Protein AF-A0A382B0L0-F1 (afdb_monomer_lite)

Secondary structure (DSSP, 8-state):
-EEEEEEE--SSS--EEEEEEEEEEE-HHHHHH-GGGHHHHHHHHHTS---S-EEEEEEEEEEEE-GGGPPPP--------TT---HHHHTTTTT----

pLDDT: mean 84.79, std 12.26, range [58.09, 98.44]

Structure (mmCIF, N/CA/C/O backbone):
data_AF-A0A382B0L0-F1
#
_entry.id   AF-A0A382B0L0-F1
#
loop_
_atom_site.group_PDB
_atom_site.id
_atom_site.type_symbol
_atom_site.label_atom_id
_atom_site.label_alt_id
_atom_site.label_comp_id
_atom_site.label_asym_id
_atom_site.label_entity_id
_atom_site.label_seq_id
_atom_site.pdbx_PDB_ins_code
_atom_site.Cartn_x
_atom_site.Cartn_y
_atom_site.Cartn_z
_atom_site.occupancy
_atom_site.B_iso_or_equiv
_atom_site.auth_seq_id
_atom_site.auth_comp_id
_atom_site.auth_asym_id
_atom_site.auth_atom_id
_atom_site.pdbx_PDB_model_num
ATOM 1 N N . PRO A 1 1 ? -9.595 -7.716 12.215 1.00 91.06 1 PRO A N 1
ATOM 2 C CA . PRO A 1 1 ? -8.839 -8.268 11.064 1.00 91.06 1 PRO A CA 1
ATOM 3 C C . PRO A 1 1 ? -7.650 -7.363 10.746 1.00 91.06 1 PRO A C 1
ATOM 5 O O . PRO A 1 1 ? -7.829 -6.149 10.791 1.00 91.06 1 PRO A O 1
ATOM 8 N N . HIS A 1 2 ? -6.472 -7.926 10.473 1.00 96.31 2 HIS A N 1
ATOM 9 C CA . HIS A 1 2 ? -5.313 -7.150 10.020 1.00 96.31 2 HIS A CA 1
ATOM 10 C C . HIS A 1 2 ? -5.256 -7.141 8.494 1.00 96.31 2 HIS A C 1
ATOM 12 O O . HIS A 1 2 ? -5.636 -8.124 7.857 1.00 96.31 2 HIS A O 1
ATOM 18 N N . ILE A 1 3 ? -4.797 -6.032 7.924 1.00 97.44 3 ILE A N 1
ATOM 19 C CA . ILE A 1 3 ? -4.609 -5.866 6.486 1.00 97.44 3 ILE A CA 1
ATOM 20 C C . ILE A 1 3 ? -3.246 -5.235 6.216 1.00 97.44 3 ILE A C 1
ATOM 22 O O . ILE A 1 3 ? -2.816 -4.341 6.944 1.00 97.44 3 ILE A O 1
ATOM 26 N N . GLY A 1 4 ? -2.590 -5.712 5.161 1.00 97.38 4 GLY A N 1
ATOM 27 C CA . GLY A 1 4 ? -1.414 -5.091 4.570 1.00 97.38 4 GLY A CA 1
ATOM 28 C C . GLY A 1 4 ? -1.700 -4.779 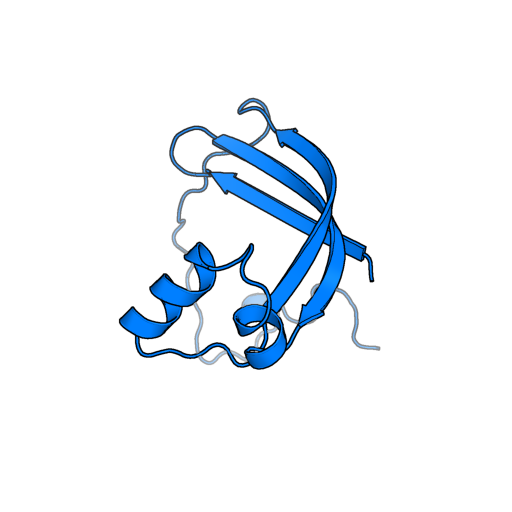3.107 1.00 97.38 4 GLY A C 1
ATOM 29 O O . GLY A 1 4 ? -2.219 -5.628 2.383 1.00 97.38 4 GLY A O 1
ATOM 30 N N . MET A 1 5 ? -1.388 -3.561 2.681 1.00 97.62 5 MET A N 1
ATOM 31 C CA . MET A 1 5 ? -1.518 -3.104 1.301 1.00 97.62 5 MET A CA 1
ATOM 32 C C . MET A 1 5 ? -0.182 -2.563 0.821 1.00 97.62 5 MET A C 1
ATOM 34 O O . MET A 1 5 ? 0.502 -1.852 1.559 1.00 97.62 5 MET A O 1
ATOM 38 N N . THR A 1 6 ? 0.169 -2.845 -0.430 1.00 96.31 6 THR A N 1
ATOM 39 C CA . THR A 1 6 ? 1.361 -2.272 -1.052 1.00 96.31 6 THR A CA 1
ATOM 40 C C . THR A 1 6 ? 0.996 -1.640 -2.385 1.00 96.31 6 THR A C 1
ATOM 42 O O . THR A 1 6 ? 0.439 -2.292 -3.265 1.00 96.31 6 THR A O 1
ATOM 45 N N . PHE A 1 7 ? 1.327 -0.364 -2.526 1.00 96.69 7 PHE A N 1
ATOM 46 C CA . PHE A 1 7 ? 1.176 0.415 -3.746 1.00 96.69 7 PHE A CA 1
ATOM 47 C C . PHE A 1 7 ? 2.568 0.610 -4.314 1.00 96.69 7 PHE A C 1
ATOM 49 O O . PHE A 1 7 ? 3.412 1.195 -3.644 1.00 96.69 7 PHE A O 1
ATOM 56 N N . ILE A 1 8 ? 2.842 0.080 -5.499 1.00 96.31 8 ILE A N 1
ATOM 57 C CA . ILE A 1 8 ? 4.182 0.121 -6.083 1.00 96.31 8 ILE A CA 1
ATOM 58 C C . ILE A 1 8 ? 4.069 0.645 -7.503 1.00 96.31 8 ILE A C 1
ATOM 60 O O . ILE A 1 8 ? 3.364 0.060 -8.326 1.00 96.31 8 ILE A O 1
ATOM 64 N N . ASP A 1 9 ? 4.798 1.714 -7.798 1.00 96.06 9 ASP A N 1
ATOM 65 C CA . ASP A 1 9 ? 5.057 2.107 -9.173 1.00 96.06 9 ASP A CA 1
ATOM 66 C C . ASP A 1 9 ? 6.208 1.261 -9.710 1.00 96.06 9 ASP A C 1
ATOM 68 O O . ASP A 1 9 ? 7.359 1.469 -9.352 1.00 96.06 9 ASP A O 1
ATOM 72 N N . PHE A 1 10 ? 5.913 0.292 -10.568 1.00 95.88 10 PHE A N 1
ATOM 73 C CA . PHE A 1 10 ? 6.941 -0.536 -11.192 1.00 95.88 10 PHE A CA 1
ATOM 74 C C . PHE A 1 10 ? 7.464 0.018 -12.526 1.00 95.88 10 PHE A C 1
ATOM 76 O O . PHE A 1 10 ? 8.305 -0.625 -13.159 1.00 95.88 10 PHE A O 1
ATOM 83 N N . PHE A 1 11 ? 6.962 1.151 -13.011 1.00 95.44 11 PHE A N 1
ATOM 84 C CA . PHE A 1 11 ? 7.176 1.575 -14.394 1.00 95.44 11 PHE A CA 1
ATOM 85 C C . PHE A 1 11 ? 8.032 2.830 -14.502 1.00 95.44 11 PHE A C 1
ATOM 87 O O . PHE A 1 11 ? 8.946 2.835 -15.327 1.00 95.44 11 PHE A O 1
ATOM 94 N N . GLU A 1 12 ? 7.812 3.836 -13.657 1.00 94.19 12 GLU A N 1
ATOM 95 C CA . GLU A 1 12 ? 8.478 5.135 -13.798 1.00 94.19 12 GLU A CA 1
ATOM 96 C C . GLU A 1 12 ? 9.508 5.384 -12.697 1.00 94.19 12 GLU A C 1
ATOM 98 O O . GLU A 1 12 ? 10.709 5.447 -12.963 1.00 94.19 12 GLU A O 1
ATOM 103 N N . HIS A 1 13 ? 9.052 5.505 -11.454 1.00 94.50 13 HIS A N 1
ATOM 104 C CA . HIS A 1 13 ? 9.847 5.985 -10.328 1.00 94.50 13 HIS A CA 1
ATOM 105 C C . HIS A 1 13 ? 10.359 4.882 -9.410 1.00 94.50 13 HIS A C 1
ATOM 107 O O . HIS A 1 13 ? 11.228 5.160 -8.582 1.00 94.50 13 HIS A O 1
ATOM 113 N N . THR A 1 14 ? 9.819 3.664 -9.524 1.00 95.88 14 THR A N 1
ATOM 114 C CA . THR A 1 14 ? 10.164 2.533 -8.647 1.00 95.88 14 THR A CA 1
ATOM 115 C C . THR A 1 14 ? 9.984 2.840 -7.160 1.00 95.88 14 THR A C 1
ATOM 117 O O . THR A 1 14 ? 10.674 2.300 -6.309 1.00 95.88 14 THR A O 1
ATOM 120 N N . ILE A 1 15 ? 9.035 3.702 -6.801 1.00 96.19 15 ILE A N 1
ATOM 121 C CA . ILE A 1 15 ? 8.720 4.011 -5.401 1.00 96.19 15 ILE A CA 1
ATOM 122 C C . ILE A 1 15 ? 7.493 3.209 -4.975 1.00 96.19 15 ILE A C 1
ATOM 124 O O . ILE A 1 15 ? 6.562 3.002 -5.755 1.00 96.19 15 ILE A O 1
ATOM 128 N N . GLY A 1 16 ? 7.498 2.746 -3.726 1.00 96.81 16 GLY A N 1
ATOM 129 C CA . GLY A 1 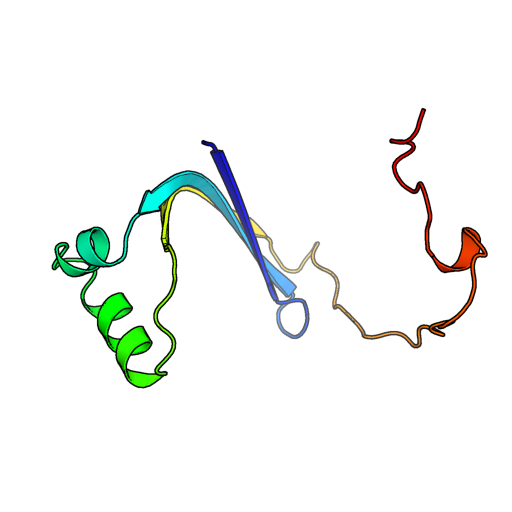16 ? 6.378 2.028 -3.139 1.00 96.81 16 GLY A CA 1
ATOM 130 C C . GLY A 1 16 ? 5.932 2.604 -1.802 1.00 96.81 16 GLY A C 1
ATOM 131 O O . GLY A 1 16 ? 6.711 3.222 -1.079 1.00 96.81 16 GLY A O 1
ATOM 132 N N . LEU A 1 17 ? 4.676 2.356 -1.461 1.00 97.31 17 LEU A N 1
ATOM 133 C CA . LEU A 1 17 ? 4.066 2.629 -0.169 1.00 97.31 17 LEU A CA 1
ATOM 134 C C . LEU A 1 17 ? 3.489 1.324 0.372 1.00 97.31 17 LEU A C 1
ATOM 136 O O . LEU A 1 17 ? 2.647 0.703 -0.273 1.00 97.31 17 LEU A O 1
ATOM 140 N N . HIS A 1 18 ? 3.915 0.926 1.563 1.00 97.75 18 HIS A N 1
ATOM 141 C CA . HIS A 1 18 ? 3.344 -0.197 2.299 1.00 97.75 18 HIS A CA 1
ATOM 142 C C . HIS A 1 18 ? 2.569 0.345 3.489 1.00 97.75 18 HIS A C 1
ATOM 144 O O . HIS A 1 18 ? 3.133 1.031 4.333 1.00 97.75 18 HIS A O 1
ATOM 150 N N . VAL A 1 19 ? 1.278 0.043 3.543 1.00 98.06 19 VAL A N 1
ATOM 151 C CA . VAL A 1 19 ? 0.374 0.401 4.636 1.00 98.06 19 VAL A CA 1
ATOM 152 C C . VAL A 1 19 ? -0.052 -0.867 5.367 1.00 98.06 19 VAL A C 1
ATOM 154 O O . VAL A 1 19 ? -0.551 -1.793 4.727 1.00 98.06 19 VAL A O 1
ATOM 157 N N . ASN A 1 20 ? 0.094 -0.898 6.690 1.00 98.19 20 ASN A N 1
ATOM 158 C CA . ASN A 1 20 ? -0.507 -1.927 7.536 1.00 98.19 20 ASN A CA 1
ATOM 159 C C . ASN A 1 20 ? -1.542 -1.307 8.470 1.00 98.19 20 ASN A C 1
ATOM 161 O O . ASN A 1 20 ? -1.439 -0.1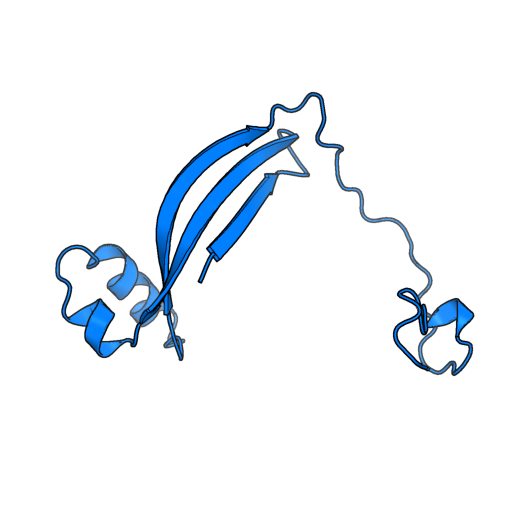48 8.887 1.00 98.19 20 ASN A O 1
ATOM 165 N N . GLY A 1 21 ? -2.538 -2.104 8.833 1.00 98.00 21 GLY A N 1
ATOM 166 C CA . GLY A 1 21 ? -3.494 -1.698 9.843 1.00 98.00 21 GLY A CA 1
ATOM 167 C C . GLY A 1 21 ? -4.616 -2.691 10.059 1.00 98.00 21 GLY A C 1
ATOM 168 O O . GLY A 1 21 ? -4.475 -3.901 9.853 1.00 98.00 21 GLY A O 1
ATOM 169 N N . LYS A 1 22 ? -5.761 -2.155 10.475 1.00 98.19 22 LYS A N 1
ATOM 170 C CA . LYS A 1 22 ? -6.978 -2.922 10.735 1.00 98.19 22 LYS A CA 1
ATOM 171 C C . LYS A 1 22 ? -8.031 -2.627 9.687 1.00 98.19 22 LYS A C 1
ATOM 173 O O . LYS A 1 22 ? -8.251 -1.474 9.337 1.00 98.19 22 LYS A O 1
ATOM 178 N N . ALA A 1 23 ? -8.711 -3.676 9.243 1.00 96.81 23 ALA A N 1
ATOM 179 C CA . ALA A 1 23 ? -9.799 -3.580 8.280 1.00 96.81 23 ALA A CA 1
ATOM 180 C C . ALA A 1 23 ? -11.151 -3.910 8.920 1.00 96.81 23 ALA A C 1
ATOM 182 O O . ALA A 1 23 ? -11.259 -4.844 9.727 1.00 96.81 23 ALA A O 1
ATOM 183 N N . LYS A 1 24 ? -12.183 -3.182 8.489 1.00 95.44 24 LYS A N 1
ATOM 184 C CA . LYS A 1 24 ? -13.594 -3.546 8.647 1.00 95.44 24 LYS A CA 1
ATOM 185 C C . LYS A 1 24 ? -14.313 -3.411 7.305 1.00 95.44 24 LYS A C 1
ATOM 187 O O . LYS A 1 24 ? -13.955 -2.561 6.494 1.00 95.44 24 LYS A O 1
ATOM 192 N N . ILE A 1 25 ? -15.318 -4.248 7.086 1.00 94.25 25 ILE A N 1
ATOM 193 C CA . ILE A 1 25 ? -16.239 -4.095 5.958 1.00 94.25 25 ILE A CA 1
ATOM 194 C C . ILE A 1 25 ? -17.317 -3.099 6.386 1.00 94.25 25 ILE A C 1
ATOM 196 O O . ILE A 1 25 ? -17.793 -3.188 7.518 1.00 94.25 25 ILE A O 1
ATOM 200 N N . ILE A 1 26 ? -17.672 -2.165 5.508 1.00 92.12 26 ILE A N 1
ATOM 201 C CA . ILE A 1 26 ? -18.792 -1.239 5.703 1.00 92.12 26 ILE A CA 1
ATOM 202 C C . ILE A 1 26 ? -19.739 -1.304 4.501 1.00 92.12 26 ILE A C 1
ATOM 204 O O . ILE A 1 26 ? -19.323 -1.545 3.362 1.00 92.12 26 ILE A O 1
ATOM 208 N N . GLU A 1 27 ? -21.021 -1.117 4.786 1.00 89.88 27 GLU A N 1
ATOM 209 C CA . GLU A 1 27 ? -22.095 -1.061 3.793 1.00 89.88 27 GLU A CA 1
ATOM 210 C C . GLU A 1 27 ? -22.159 0.331 3.141 1.00 89.88 27 GLU A C 1
ATOM 212 O O . GLU A 1 27 ? -21.706 1.318 3.727 1.00 89.88 27 GLU A O 1
ATOM 217 N N . ASN A 1 28 ? -22.769 0.439 1.955 1.00 86.38 28 ASN A N 1
ATOM 218 C CA . ASN A 1 28 ? -22.937 1.737 1.284 1.00 86.38 28 ASN A CA 1
ATOM 219 C C . ASN A 1 28 ? -23.719 2.737 2.132 1.00 86.38 28 ASN A C 1
ATOM 221 O O . ASN A 1 28 ? -23.319 3.892 2.225 1.00 86.38 28 ASN A O 1
ATOM 225 N N . ASP A 1 29 ? -24.799 2.293 2.774 1.00 85.19 29 ASP A N 1
ATOM 226 C CA . ASP A 1 29 ? -25.634 3.166 3.600 1.00 85.19 29 ASP A CA 1
ATOM 227 C C . ASP A 1 29 ? -24.856 3.710 4.812 1.00 85.19 29 ASP A C 1
ATOM 229 O O . ASP A 1 29 ? -25.028 4.870 5.183 1.00 85.19 29 ASP A O 1
ATOM 233 N N . GLU A 1 30 ? -23.958 2.902 5.398 1.00 87.44 30 GLU A N 1
ATOM 234 C CA . GLU A 1 30 ? -23.076 3.333 6.495 1.00 87.44 30 GLU A CA 1
ATOM 235 C C . GLU A 1 30 ? -22.073 4.387 6.007 1.00 87.44 30 GLU A C 1
ATOM 237 O O . GLU A 1 30 ? -21.872 5.395 6.684 1.00 87.44 30 GLU A O 1
ATOM 242 N N . LEU A 1 31 ? -21.485 4.195 4.820 1.00 85.06 31 LEU A N 1
ATOM 243 C CA . LEU A 1 31 ? -20.558 5.162 4.225 1.00 85.06 31 LEU A CA 1
ATOM 244 C C . LEU A 1 31 ? -21.257 6.482 3.864 1.00 85.06 31 LEU A C 1
ATOM 246 O O . LEU A 1 31 ? -20.737 7.552 4.163 1.00 85.06 31 LEU A O 1
ATOM 250 N N . LEU A 1 32 ? -22.445 6.415 3.255 1.00 80.81 32 LEU A N 1
ATOM 251 C CA . LEU A 1 32 ? -23.232 7.584 2.841 1.00 80.81 32 LEU A CA 1
ATOM 252 C C . LEU A 1 32 ? -23.746 8.402 4.035 1.00 80.81 32 LEU A C 1
ATOM 254 O O . LEU A 1 32 ? -23.931 9.615 3.925 1.00 80.81 32 LEU A O 1
ATOM 258 N N . ALA A 1 33 ? -23.981 7.757 5.179 1.00 83.75 33 ALA A N 1
ATOM 259 C CA . ALA A 1 33 ? -24.365 8.439 6.411 1.00 83.75 33 ALA A CA 1
ATOM 260 C C . ALA A 1 33 ? -23.200 9.231 7.040 1.00 83.75 33 ALA A C 1
ATOM 262 O O . ALA A 1 33 ? -23.438 10.206 7.766 1.00 83.75 33 ALA A O 1
ATOM 263 N N . ASP A 1 34 ? -21.950 8.850 6.758 1.00 81.75 34 ASP A N 1
ATOM 264 C CA . ASP A 1 34 ? 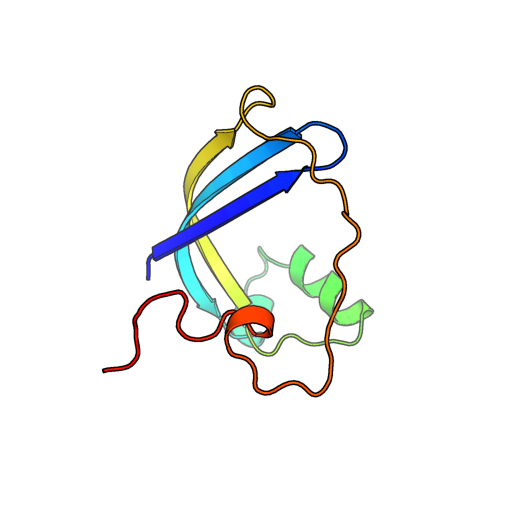-20.758 9.540 7.244 1.00 81.75 34 ASP A CA 1
ATOM 265 C C . ASP A 1 34 ? -20.410 10.747 6.359 1.00 81.75 34 ASP A C 1
ATOM 267 O O . ASP A 1 34 ? -19.720 10.661 5.343 1.00 81.75 34 ASP A O 1
ATOM 271 N N . LYS A 1 35 ? -20.839 11.934 6.800 1.00 73.12 35 LYS A N 1
ATOM 272 C CA . LYS A 1 35 ? -20.583 13.205 6.100 1.00 73.12 35 LYS A CA 1
ATOM 273 C C . LYS A 1 35 ? -19.098 13.547 5.957 1.00 73.12 35 LYS A C 1
ATOM 275 O O . LYS A 1 35 ? -18.753 14.403 5.142 1.00 73.12 35 LYS A O 1
ATOM 280 N N . THR A 1 36 ? -18.208 12.915 6.722 1.00 78.12 36 THR A N 1
ATOM 281 C CA . THR A 1 36 ? -16.761 13.120 6.563 1.00 78.12 36 THR A CA 1
ATOM 282 C C . THR A 1 36 ? -16.202 12.422 5.319 1.00 78.12 36 THR A C 1
ATOM 284 O O . THR A 1 36 ? -15.134 12.802 4.848 1.00 78.12 36 THR A O 1
ATOM 287 N N . GLN A 1 37 ? -16.950 11.481 4.730 1.00 70.81 37 GLN A N 1
ATOM 288 C CA . GLN A 1 37 ? -16.557 10.678 3.564 1.00 70.81 37 GLN A CA 1
ATOM 289 C C . GLN A 1 37 ? -17.174 11.166 2.238 1.00 70.81 37 GLN A C 1
ATOM 291 O O . GLN A 1 37 ? -17.083 10.482 1.221 1.00 70.81 37 GLN A O 1
ATOM 296 N N . THR A 1 38 ? -17.761 12.371 2.225 1.00 63.41 38 THR A N 1
ATOM 297 C CA . THR A 1 38 ? -18.551 12.927 1.102 1.00 63.41 38 THR A CA 1
ATOM 298 C C . THR A 1 38 ? -17.825 12.925 -0.257 1.00 63.41 38 THR A C 1
ATOM 300 O O . THR A 1 38 ? -18.462 12.850 -1.303 1.00 63.41 38 THR A O 1
ATOM 303 N N . THR A 1 39 ? -16.491 12.993 -0.282 1.00 66.69 39 THR A N 1
ATOM 304 C CA . THR A 1 39 ? -15.727 12.955 -1.542 1.00 66.69 39 THR A CA 1
ATOM 305 C C . THR A 1 39 ? -15.789 11.579 -2.212 1.00 66.69 39 THR A C 1
ATOM 307 O O . THR A 1 39 ? -15.973 11.500 -3.419 1.00 66.69 39 THR A O 1
ATOM 310 N N . VAL A 1 40 ? -15.708 10.495 -1.433 1.00 68.44 40 VAL A N 1
ATOM 311 C CA . VAL A 1 40 ? -15.712 9.109 -1.942 1.00 68.44 40 VAL A CA 1
ATOM 312 C C . VAL A 1 40 ? -17.077 8.738 -2.531 1.00 68.44 40 VAL A C 1
ATOM 314 O O . VAL A 1 40 ? -17.169 7.962 -3.479 1.00 68.44 40 VAL A O 1
ATOM 317 N N . THR A 1 41 ? -18.146 9.320 -1.983 1.00 6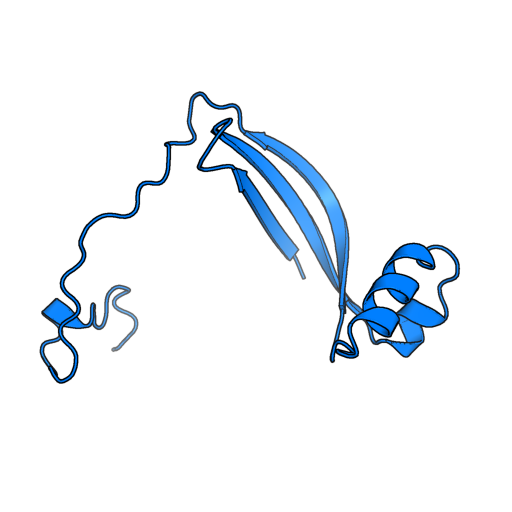2.84 41 THR A N 1
ATOM 318 C CA . THR A 1 41 ? -19.532 9.018 -2.358 1.00 62.84 41 THR A CA 1
ATOM 319 C C . THR A 1 41 ? -19.975 9.673 -3.666 1.00 62.84 41 THR A C 1
ATOM 321 O O . THR A 1 41 ? -20.931 9.200 -4.277 1.00 62.84 41 THR A O 1
ATOM 324 N N . ASN A 1 42 ? -19.307 10.749 -4.100 1.00 61.25 42 ASN A N 1
ATOM 325 C CA . ASN A 1 42 ? -19.656 11.455 -5.337 1.00 61.25 42 ASN A CA 1
ATOM 326 C C . ASN A 1 42 ? -19.111 10.725 -6.574 1.00 61.25 42 ASN A C 1
ATOM 328 O O . ASN A 1 42 ? -19.854 10.527 -7.532 1.00 61.25 42 ASN A O 1
ATOM 332 N N . ASP A 1 43 ? -17.869 10.235 -6.513 1.00 61.50 43 ASP A N 1
ATOM 333 C CA . ASP A 1 43 ? -17.217 9.551 -7.641 1.00 61.50 43 ASP A CA 1
ATOM 334 C C . ASP A 1 43 ? -17.942 8.250 -8.035 1.00 61.50 43 ASP A C 1
ATOM 336 O O . ASP A 1 43 ? -18.053 7.910 -9.210 1.00 61.50 43 ASP A O 1
ATOM 340 N N . THR A 1 44 ? -18.516 7.529 -7.065 1.00 59.91 44 THR A N 1
ATOM 341 C CA . THR A 1 44 ? -19.202 6.252 -7.336 1.00 59.91 44 THR A CA 1
ATOM 342 C C . THR A 1 44 ? -20.588 6.411 -7.965 1.00 59.91 44 THR A C 1
ATOM 344 O O . THR A 1 44 ? -21.075 5.481 -8.607 1.00 59.91 44 THR A O 1
ATOM 347 N N . GLN A 1 45 ? -21.239 7.570 -7.810 1.00 58.19 45 GLN A N 1
ATOM 348 C CA . GLN A 1 45 ? -22.525 7.835 -8.466 1.00 58.19 45 GLN A CA 1
ATOM 349 C C . GLN A 1 45 ? -22.360 8.191 -9.948 1.00 58.19 45 GLN A C 1
ATOM 351 O O . GLN A 1 45 ? -23.245 7.874 -10.744 1.00 58.19 45 GLN A O 1
ATOM 356 N N . GLU A 1 46 ? -21.237 8.803 -10.333 1.00 58.09 46 GLU A N 1
ATOM 357 C CA . GLU A 1 46 ? -20.982 9.213 -11.720 1.00 58.09 46 GLU A CA 1
ATOM 358 C C . GLU A 1 46 ? -20.628 8.032 -12.639 1.00 58.09 46 GLU A C 1
ATOM 360 O O . GLU A 1 46 ? -20.981 8.044 -13.819 1.00 58.09 46 GLU A O 1
ATOM 365 N N . GLU A 1 47 ? -20.011 6.972 -12.107 1.00 62.09 47 GLU A N 1
ATOM 366 C CA . GLU A 1 47 ? -19.591 5.803 -12.899 1.00 62.09 47 GLU A CA 1
ATOM 367 C C . GLU A 1 47 ? -20.687 4.734 -13.080 1.00 62.09 47 GLU A C 1
ATOM 369 O O . GLU A 1 47 ? -20.495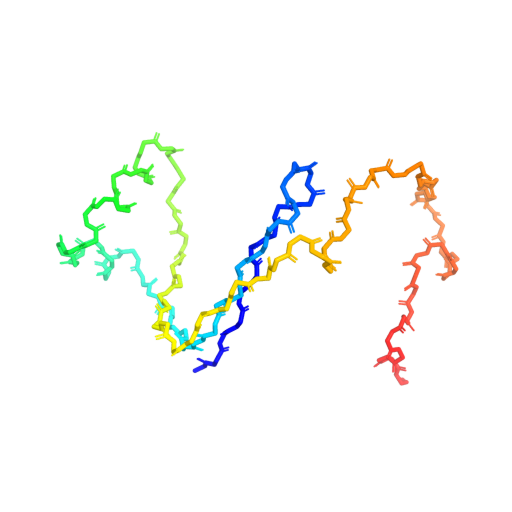 3.754 -13.802 1.00 62.09 47 GLU A O 1
ATOM 374 N N . GLY A 1 48 ? -21.853 4.892 -12.438 1.00 65.06 48 GLY A N 1
ATOM 375 C CA . GLY A 1 48 ? -22.982 3.954 -12.535 1.00 65.06 48 GLY A CA 1
ATOM 376 C C . GLY A 1 48 ? -22.732 2.570 -11.917 1.00 65.06 48 GLY A C 1
ATOM 377 O O . GLY A 1 48 ? -23.618 1.713 -11.951 1.00 65.06 48 GLY A O 1
ATOM 378 N N . VAL A 1 49 ? -21.553 2.343 -11.333 1.00 71.00 49 VAL A N 1
ATOM 379 C CA . VAL A 1 49 ? -21.187 1.116 -10.625 1.00 71.00 49 VAL A CA 1
ATOM 380 C C . VAL A 1 49 ? -21.228 1.393 -9.133 1.00 71.00 49 VAL A C 1
ATOM 382 O O . VAL A 1 49 ? -20.350 2.036 -8.569 1.00 71.00 49 VAL A O 1
ATOM 385 N N . VAL A 1 50 ? -22.263 0.870 -8.486 1.00 75.00 50 VAL A N 1
ATOM 386 C CA . VAL A 1 50 ? -22.409 0.938 -7.036 1.00 75.00 50 VAL A CA 1
ATOM 387 C C . VAL A 1 50 ? -21.657 -0.251 -6.425 1.00 75.00 50 VAL A C 1
ATOM 389 O O . VAL A 1 50 ? -22.020 -1.393 -6.721 1.00 75.00 50 VAL A O 1
ATOM 392 N N . PRO A 1 51 ? -20.622 -0.036 -5.590 1.00 82.50 51 PRO A N 1
ATOM 393 C CA . PRO A 1 51 ? -19.901 -1.131 -4.956 1.00 82.50 51 PRO A CA 1
ATOM 394 C C . PRO A 1 51 ? -20.829 -1.945 -4.063 1.00 82.50 51 PRO A C 1
ATOM 396 O O . PRO A 1 51 ? -21.703 -1.391 -3.396 1.00 82.50 51 PRO A O 1
ATOM 399 N N . GLU A 1 52 ? -20.622 -3.261 -4.024 1.00 85.94 52 GLU A N 1
ATOM 400 C CA . GLU A 1 52 ? -21.372 -4.137 -3.122 1.00 85.94 52 GLU A CA 1
ATOM 401 C C . GLU A 1 52 ? -20.968 -3.897 -1.663 1.00 85.94 52 GLU A C 1
ATOM 403 O O . GLU A 1 52 ? -21.816 -3.950 -0.776 1.00 85.94 52 GLU A O 1
ATOM 408 N N . ARG A 1 53 ? -19.679 -3.641 -1.408 1.00 89.06 53 ARG A N 1
ATOM 409 C CA . ARG A 1 53 ? -19.098 -3.410 -0.080 1.00 89.06 53 ARG A CA 1
ATOM 410 C C . ARG A 1 53 ? -17.891 -2.489 -0.163 1.00 89.06 53 ARG A C 1
ATOM 412 O O . ARG A 1 53 ? -17.176 -2.487 -1.163 1.00 89.06 53 ARG A O 1
ATOM 419 N N . TRP A 1 54 ? -17.604 -1.813 0.944 1.00 90.62 54 TRP A N 1
ATOM 420 C CA . TRP A 1 54 ? -16.376 -1.047 1.134 1.00 90.62 54 TRP A CA 1
ATOM 421 C C . TRP A 1 54 ? -15.511 -1.661 2.228 1.00 90.62 54 TRP A C 1
ATOM 423 O O . TRP A 1 54 ? -16.008 -2.275 3.173 1.00 90.62 54 TRP A O 1
ATOM 433 N N . ILE A 1 55 ? -14.200 -1.449 2.126 1.00 92.56 55 ILE A N 1
ATOM 434 C CA . ILE A 1 55 ? -13.243 -1.822 3.165 1.00 92.56 55 ILE A CA 1
ATOM 435 C C . ILE A 1 55 ? -12.710 -0.536 3.783 1.00 92.56 55 ILE A C 1
ATOM 437 O O . ILE A 1 55 ? -11.976 0.215 3.146 1.00 92.56 55 ILE A O 1
ATOM 441 N N . PHE A 1 56 ? -13.067 -0.296 5.040 1.00 92.06 56 PHE A N 1
ATOM 442 C CA . PHE A 1 56 ? -12.511 0.800 5.815 1.00 92.06 56 PHE A CA 1
ATOM 443 C C . PHE A 1 56 ? -11.254 0.332 6.536 1.00 92.06 56 PHE A C 1
ATOM 445 O O . PHE A 1 56 ? -11.272 -0.681 7.246 1.00 92.06 56 PHE A O 1
ATOM 452 N N . ILE A 1 57 ? -10.173 1.091 6.377 1.00 94.81 57 ILE A N 1
ATOM 453 C CA . ILE A 1 57 ? -8.861 0.738 6.907 1.00 94.81 57 ILE A CA 1
ATOM 454 C C . ILE A 1 57 ? -8.415 1.808 7.892 1.00 94.81 57 ILE A C 1
ATOM 456 O O . ILE A 1 57 ? -8.213 2.966 7.533 1.00 94.81 57 ILE A O 1
ATOM 460 N N . THR A 1 58 ? -8.223 1.405 9.143 1.00 96.38 58 THR A N 1
ATOM 461 C CA . THR A 1 58 ? -7.510 2.216 10.128 1.00 96.38 58 THR A CA 1
ATOM 462 C C . THR A 1 58 ? -6.026 1.920 9.991 1.00 96.38 58 THR A C 1
ATOM 464 O O . THR A 1 58 ? -5.586 0.817 10.319 1.00 96.38 58 THR A O 1
ATOM 467 N N . VAL A 1 59 ? -5.274 2.897 9.485 1.00 97.56 59 VAL A N 1
ATOM 468 C CA . VAL A 1 59 ? -3.821 2.799 9.314 1.00 97.56 59 VAL A CA 1
ATOM 469 C C . VAL A 1 59 ? -3.145 2.742 10.683 1.00 97.56 59 VAL A C 1
ATOM 471 O O . VAL A 1 59 ? -3.369 3.615 11.520 1.00 97.56 59 VAL A O 1
ATOM 474 N N . GLU A 1 60 ? -2.320 1.720 10.901 1.00 98.44 60 GLU A N 1
ATOM 475 C CA . GLU A 1 60 ? -1.475 1.591 12.095 1.00 98.44 60 GLU A CA 1
ATOM 476 C C . GLU A 1 60 ? -0.038 2.029 11.786 1.00 98.44 60 GLU A C 1
ATOM 478 O O . GLU A 1 60 ? 0.581 2.727 12.585 1.00 98.44 60 GLU A O 1
ATOM 483 N N . GLU A 1 61 ? 0.471 1.694 10.600 1.00 98.19 61 GLU A N 1
ATOM 484 C CA . GLU A 1 61 ? 1.814 2.065 10.150 1.00 98.19 61 GLU A CA 1
ATOM 485 C C . GLU A 1 61 ? 1.876 2.188 8.623 1.00 98.19 61 GLU A C 1
ATOM 487 O O . GLU A 1 61 ? 1.123 1.537 7.892 1.00 98.19 61 GLU A O 1
ATOM 492 N N . ALA A 1 62 ? 2.780 3.043 8.140 1.00 97.88 62 ALA A N 1
ATOM 493 C CA . ALA A 1 62 ? 3.022 3.251 6.720 1.00 97.88 62 ALA A CA 1
ATOM 494 C C . ALA A 1 62 ? 4.518 3.458 6.444 1.00 97.88 62 ALA A C 1
ATOM 496 O O . ALA A 1 62 ? 5.174 4.275 7.094 1.00 97.88 62 ALA A O 1
ATOM 497 N N . TYR A 1 63 ? 5.044 2.738 5.455 1.00 97.12 63 TYR A N 1
ATOM 498 C CA . TYR A 1 63 ? 6.451 2.747 5.068 1.00 97.12 63 TYR A CA 1
ATOM 499 C C . TYR A 1 63 ? 6.617 3.119 3.603 1.00 97.12 63 TYR A C 1
ATOM 501 O O . TYR A 1 63 ? 5.904 2.617 2.735 1.00 97.12 63 TYR A O 1
ATOM 509 N N . ILE A 1 64 ? 7.618 3.951 3.321 1.00 96.62 64 ILE A N 1
ATOM 510 C CA . ILE A 1 64 ? 8.028 4.258 1.953 1.00 96.62 64 ILE A CA 1
ATOM 511 C C . ILE A 1 64 ? 9.152 3.302 1.553 1.00 96.62 64 ILE A C 1
ATOM 513 O O . ILE A 1 64 ? 10.209 3.253 2.185 1.00 96.62 64 ILE A O 1
ATOM 517 N N . HIS A 1 65 ? 8.935 2.571 0.467 1.00 95.06 65 HIS A N 1
ATOM 518 C CA . HIS A 1 65 ? 9.967 1.820 -0.225 1.00 95.06 65 HIS A CA 1
ATOM 519 C C . HIS A 1 65 ? 10.616 2.713 -1.279 1.00 95.06 65 HIS A C 1
ATOM 521 O O . HIS A 1 65 ? 9.985 3.123 -2.251 1.00 95.06 65 HIS A O 1
ATOM 527 N N . CYS A 1 66 ? 11.897 3.013 -1.088 1.00 92.31 66 CYS A N 1
ATOM 528 C CA . CYS A 1 66 ? 12.673 3.764 -2.066 1.00 92.31 66 CYS A CA 1
ATOM 529 C C . CYS A 1 66 ? 13.014 2.905 -3.297 1.00 92.31 66 CYS A C 1
ATOM 531 O O . CYS A 1 66 ? 13.158 1.682 -3.203 1.00 92.31 66 CYS A O 1
ATOM 533 N N . SER A 1 67 ? 13.294 3.582 -4.411 1.00 93.69 67 SER A N 1
ATOM 534 C CA . SER A 1 67 ? 13.672 3.013 -5.718 1.00 93.69 67 SER A CA 1
ATOM 535 C C . SER A 1 67 ? 14.807 2.001 -5.719 1.00 93.69 67 SER A C 1
ATOM 537 O O . SER A 1 67 ? 14.884 1.150 -6.600 1.00 93.69 67 SER A O 1
ATOM 539 N N . LYS A 1 68 ? 15.672 2.030 -4.703 1.00 92.19 68 LYS A N 1
ATOM 540 C CA . LYS A 1 68 ? 16.831 1.139 -4.580 1.00 92.19 68 LYS A CA 1
ATOM 541 C C . LYS A 1 68 ? 16.484 -0.354 -4.687 1.00 92.19 68 LYS A C 1
ATOM 543 O O . LYS A 1 68 ? 17.327 -1.127 -5.138 1.00 92.19 68 LYS A O 1
ATOM 548 N N . HIS A 1 69 ? 15.297 -0.764 -4.238 1.00 87.38 69 HIS A N 1
ATOM 549 C CA . HIS A 1 69 ? 14.929 -2.181 -4.107 1.00 87.38 69 HIS A CA 1
ATOM 550 C C . HIS A 1 69 ? 13.714 -2.604 -4.938 1.00 87.38 69 HIS A C 1
ATOM 552 O O . HIS A 1 69 ? 13.371 -3.785 -4.939 1.00 87.38 69 HIS A O 1
ATOM 558 N N . ILE A 1 70 ? 13.084 -1.677 -5.657 1.00 92.81 70 ILE A N 1
ATOM 559 C CA . ILE A 1 70 ? 11.932 -1.972 -6.508 1.00 92.81 70 ILE A CA 1
ATOM 560 C C . ILE A 1 70 ? 12.428 -2.055 -7.959 1.00 92.81 70 ILE A C 1
ATOM 562 O O . ILE A 1 70 ? 12.936 -1.068 -8.493 1.00 92.81 70 ILE A O 1
ATOM 566 N N . PRO A 1 71 ? 12.334 -3.223 -8.615 1.00 92.62 71 PRO A N 1
ATOM 567 C CA . PRO A 1 71 ? 12.746 -3.365 -10.005 1.00 92.62 71 PRO A CA 1
ATOM 568 C C . PRO A 1 71 ? 11.712 -2.751 -10.952 1.00 92.62 71 PRO A C 1
ATOM 570 O O . PRO A 1 71 ? 10.527 -2.696 -10.636 1.00 92.62 71 PRO A O 1
ATOM 573 N N . HIS A 1 72 ? 12.134 -2.388 -12.164 1.00 94.25 72 HIS A N 1
ATOM 574 C CA . HIS A 1 72 ? 11.171 -2.098 -13.222 1.00 94.25 72 HIS A CA 1
ATOM 575 C C . HIS A 1 72 ? 10.471 -3.380 -13.680 1.00 94.25 72 HIS A C 1
ATOM 577 O O . HIS A 1 72 ? 11.130 -4.359 -14.048 1.00 94.25 72 HIS A O 1
ATOM 583 N N . LEU A 1 73 ? 9.140 -3.361 -13.724 1.00 94.50 73 LEU A N 1
ATOM 584 C CA . LEU A 1 73 ? 8.359 -4.452 -14.291 1.00 94.50 73 LEU A CA 1
ATOM 585 C C . LEU A 1 73 ? 8.334 -4.312 -15.814 1.00 94.50 73 LEU A C 1
ATOM 587 O O . LEU A 1 73 ? 7.853 -3.323 -16.363 1.00 94.50 73 LEU A O 1
ATOM 591 N N . LYS A 1 74 ? 8.832 -5.332 -16.515 1.00 91.81 74 LYS A N 1
ATOM 592 C CA . LYS A 1 74 ? 8.725 -5.435 -17.974 1.00 91.81 74 LYS A CA 1
ATOM 593 C C . LYS A 1 74 ? 7.848 -6.615 -18.344 1.00 91.81 74 LYS A C 1
ATOM 595 O O . LYS A 1 74 ? 8.028 -7.720 -17.833 1.00 91.81 74 LYS A O 1
ATOM 600 N N . LYS A 1 75 ? 6.919 -6.387 -19.271 1.00 89.31 75 LYS A N 1
ATOM 601 C CA . LYS A 1 75 ? 6.142 -7.465 -19.876 1.00 89.31 75 LYS A CA 1
ATOM 602 C C . LYS A 1 75 ? 7.076 -8.294 -20.756 1.00 89.31 75 LYS A C 1
ATOM 604 O O . LYS A 1 75 ? 7.628 -7.776 -21.722 1.00 89.31 75 LYS A O 1
ATOM 609 N N . LEU A 1 76 ? 7.269 -9.558 -20.394 1.00 91.12 76 LEU A N 1
ATOM 610 C CA . LEU A 1 76 ? 8.024 -10.521 -21.190 1.00 91.12 76 LEU A CA 1
ATOM 611 C C . LEU A 1 76 ? 7.076 -11.369 -22.034 1.00 91.12 76 LEU A C 1
ATOM 613 O O . LEU A 1 76 ? 5.930 -11.615 -21.641 1.00 91.12 76 LEU A O 1
ATOM 617 N N . ASP A 1 77 ? 7.579 -11.858 -23.164 1.00 90.12 77 ASP A N 1
ATOM 618 C CA . ASP A 1 77 ? 6.856 -12.821 -23.983 1.00 90.12 77 ASP A CA 1
ATOM 619 C C . ASP A 1 77 ? 6.685 -14.131 -23.210 1.00 90.12 77 ASP A C 1
ATOM 621 O O . ASP A 1 77 ? 7.640 -14.853 -22.919 1.00 90.12 77 ASP A O 1
ATOM 625 N N . LYS A 1 78 ? 5.435 -14.442 -22.867 1.00 84.06 78 LYS A N 1
ATOM 626 C CA . LYS A 1 78 ? 5.046 -15.694 -22.222 1.00 84.06 78 LYS A CA 1
ATOM 627 C C . LYS A 1 78 ? 4.188 -16.492 -23.192 1.00 84.06 78 LYS A C 1
ATOM 629 O O . LYS A 1 78 ? 3.064 -16.100 -23.497 1.00 84.06 78 LYS A O 1
ATOM 634 N N . LYS A 1 79 ? 4.696 -17.634 -23.662 1.00 85.06 79 LYS A N 1
ATOM 635 C CA . LYS A 1 79 ? 3.903 -18.561 -24.477 1.00 85.06 79 LYS A CA 1
ATOM 636 C C . LYS A 1 79 ? 2.798 -19.174 -23.611 1.00 85.06 79 LYS A C 1
ATOM 638 O O . LYS A 1 79 ? 3.078 -19.966 -22.714 1.00 85.06 79 LYS A O 1
ATOM 643 N N . ILE A 1 80 ? 1.548 -18.792 -23.866 1.00 83.06 80 ILE A N 1
ATOM 644 C CA . ILE A 1 80 ? 0.377 -19.343 -23.174 1.00 83.06 80 ILE A CA 1
ATOM 645 C C . ILE A 1 80 ? -0.081 -20.595 -23.928 1.00 83.06 80 ILE A C 1
ATOM 647 O O . ILE A 1 80 ? -0.445 -20.531 -25.101 1.00 83.06 80 ILE A O 1
ATOM 651 N N . HIS A 1 81 ? -0.031 -21.748 -23.262 1.00 81.31 81 HIS A N 1
ATOM 652 C CA . HIS A 1 81 ? -0.471 -23.028 -23.814 1.00 81.31 81 HIS A CA 1
ATOM 653 C C . HIS A 1 81 ? -1.915 -23.304 -23.374 1.00 81.31 81 HIS A C 1
ATOM 655 O O . HIS A 1 81 ? -2.143 -23.664 -22.225 1.00 81.31 81 HIS A O 1
ATOM 661 N N . TRP A 1 82 ? -2.891 -23.124 -24.268 1.00 78.38 82 TRP A N 1
ATOM 662 C CA . TRP A 1 82 ? -4.297 -22.994 -23.856 1.00 78.38 82 TRP A CA 1
ATOM 663 C C . TRP A 1 82 ? -5.073 -24.271 -23.486 1.00 78.38 82 TRP A C 1
ATOM 665 O O . TRP A 1 82 ? -5.862 -24.220 -22.560 1.00 78.38 82 TRP A O 1
ATOM 675 N N . GLY A 1 83 ? -4.905 -25.420 -24.129 1.00 75.12 83 GLY A N 1
ATOM 676 C CA . GLY A 1 83 ? -5.752 -26.607 -23.884 1.00 75.12 83 GLY A CA 1
ATOM 677 C C . GLY A 1 83 ? -4.978 -27.800 -23.335 1.00 75.12 83 GLY A C 1
ATOM 678 O O . GLY A 1 83 ? -5.206 -28.919 -23.774 1.00 75.12 83 GLY A O 1
ATOM 679 N N . THR A 1 84 ? -3.971 -27.566 -22.492 1.00 71.31 84 THR A N 1
ATOM 680 C CA . THR A 1 84 ? -3.028 -28.610 -22.054 1.00 71.31 84 THR A CA 1
ATOM 681 C C . THR A 1 84 ? -3.267 -29.008 -20.606 1.00 71.31 84 THR A C 1
ATOM 683 O O . THR A 1 84 ? -3.260 -28.146 -19.741 1.00 71.31 84 THR A O 1
ATOM 686 N N . ASP A 1 85 ? -3.382 -30.300 -20.303 1.00 69.69 85 ASP A N 1
ATOM 687 C CA . ASP A 1 85 ? -3.451 -30.805 -18.917 1.00 69.69 85 ASP A CA 1
ATOM 688 C C . ASP A 1 85 ? -2.079 -31.093 -18.302 1.00 69.69 85 ASP A C 1
ATOM 690 O O . ASP A 1 85 ? -1.970 -31.595 -17.191 1.00 69.69 85 ASP A O 1
ATOM 694 N N . LYS A 1 86 ? -1.002 -30.727 -19.002 1.00 72.81 86 LYS A N 1
ATOM 695 C CA . LYS A 1 86 ? 0.355 -30.823 -18.458 1.00 72.81 86 LYS A CA 1
ATOM 696 C C . LYS A 1 86 ? 0.536 -29.846 -17.296 1.00 72.81 86 LYS A C 1
ATOM 698 O O . LYS A 1 86 ? 0.570 -28.631 -17.514 1.00 72.81 86 LYS A O 1
ATOM 703 N N . GLU A 1 87 ? 0.755 -30.380 -16.097 1.00 66.50 87 GLU A N 1
ATOM 704 C CA . GLU A 1 87 ? 1.040 -29.615 -14.873 1.00 66.50 87 GLU A CA 1
ATOM 705 C C . GLU A 1 87 ? 2.155 -28.581 -15.061 1.00 66.50 87 GLU A C 1
ATOM 707 O O . GLU A 1 87 ? 2.036 -27.446 -14.602 1.00 66.50 87 GLU A O 1
ATOM 712 N N . THR A 1 88 ? 3.193 -28.923 -15.831 1.00 69.69 88 THR A N 1
ATOM 713 C CA . THR A 1 88 ? 4.339 -28.048 -16.133 1.00 69.69 88 THR A CA 1
ATOM 714 C C . THR A 1 88 ? 3.964 -26.753 -16.860 1.00 69.69 88 THR A C 1
ATOM 716 O O . THR A 1 88 ? 4.730 -25.795 -16.836 1.00 69.69 88 THR A O 1
ATOM 719 N N . HIS A 1 89 ? 2.816 -26.711 -17.542 1.00 71.12 89 HIS A N 1
ATOM 720 C CA . HIS A 1 89 ? 2.335 -25.532 -18.272 1.00 71.12 89 HIS A CA 1
ATOM 721 C C . HIS A 1 89 ? 1.220 -24.781 -17.537 1.00 71.12 89 HIS A C 1
ATOM 723 O O . HIS A 1 89 ? 0.989 -23.610 -17.835 1.00 71.12 89 HIS A O 1
ATOM 729 N N . LYS A 1 90 ? 0.555 -25.441 -16.584 1.00 69.75 90 LYS A N 1
ATOM 730 C CA . LYS A 1 90 ? -0.498 -24.864 -15.736 1.00 69.75 90 LYS A CA 1
ATOM 731 C C . LYS A 1 90 ? 0.028 -24.369 -14.386 1.00 69.75 90 LYS A C 1
ATOM 733 O O . LYS A 1 90 ? -0.675 -23.636 -13.705 1.00 69.75 90 LYS A O 1
ATOM 738 N N . GLY A 1 91 ? 1.273 -24.714 -14.045 1.00 68.75 91 GLY A N 1
ATOM 739 C CA . GLY A 1 91 ? 1.886 -24.351 -12.772 1.00 68.75 91 GLY A CA 1
ATOM 740 C C . GLY A 1 91 ? 1.220 -25.048 -11.590 1.00 68.75 91 GLY A C 1
ATOM 741 O O . GLY A 1 91 ? 1.144 -24.408 -10.555 1.00 68.75 91 GLY A O 1
ATOM 742 N N . GLY A 1 92 ? 0.748 -26.293 -11.800 1.00 73.69 92 GLY A N 1
ATOM 743 C CA . GLY A 1 92 ? -0.154 -27.108 -10.961 1.00 73.69 92 GLY A CA 1
ATOM 744 C C . GLY A 1 92 ? -0.087 -26.881 -9.447 1.00 73.69 92 GLY A C 1
ATOM 745 O O . GLY A 1 92 ? -0.435 -25.808 -8.963 1.00 73.69 92 GLY A O 1
ATOM 746 N N . ASP A 1 93 ? 0.318 -27.888 -8.675 1.00 75.44 93 ASP A N 1
ATOM 747 C CA . ASP A 1 93 ? 0.438 -27.741 -7.221 1.00 75.44 93 ASP A CA 1
ATOM 748 C C . ASP A 1 93 ? 1.744 -27.024 -6.828 1.00 75.44 93 ASP A C 1
ATOM 750 O O . ASP A 1 93 ? 2.679 -27.593 -6.259 1.00 75.44 93 ASP A O 1
ATOM 754 N N . PHE A 1 94 ? 1.844 -25.743 -7.190 1.00 78.31 94 PHE A N 1
ATOM 755 C CA . PHE A 1 94 ? 3.027 -24.928 -6.913 1.00 78.31 94 PHE A CA 1
ATOM 756 C C . PHE A 1 94 ? 3.332 -24.823 -5.410 1.00 78.31 94 PHE A C 1
ATOM 758 O O . PHE A 1 94 ? 4.497 -24.761 -5.015 1.00 78.31 94 PHE A O 1
ATOM 765 N N . PHE A 1 95 ? 2.291 -24.814 -4.575 1.00 81.44 95 PHE A N 1
ATOM 766 C CA . PHE A 1 95 ? 2.408 -24.647 -3.126 1.00 81.44 95 PHE A CA 1
ATOM 767 C C . PHE A 1 95 ? 2.443 -25.963 -2.351 1.00 81.44 95 PHE A C 1
ATOM 769 O O . PHE A 1 95 ? 2.628 -25.925 -1.135 1.00 81.44 95 PHE A O 1
ATOM 776 N N . LYS A 1 96 ? 2.331 -27.108 -3.035 1.00 81.44 96 LYS A N 1
ATOM 777 C CA . LYS A 1 96 ? 2.257 -28.435 -2.411 1.00 81.44 96 LYS A CA 1
ATOM 778 C C . LYS A 1 96 ? 1.103 -28.539 -1.410 1.00 81.44 96 LYS A C 1
ATOM 780 O O . LYS A 1 96 ? 1.283 -29.032 -0.298 1.00 81.44 96 LYS A O 1
ATOM 785 N N . ALA A 1 97 ? -0.034 -27.949 -1.760 1.00 82.38 97 ALA A N 1
ATOM 786 C CA . ALA A 1 97 ? -1.201 -27.832 -0.898 1.00 82.38 97 ALA A CA 1
ATOM 787 C C . ALA A 1 97 ? -2.171 -29.013 -1.053 1.00 82.38 97 ALA A C 1
ATOM 789 O O . ALA A 1 97 ? -3.048 -29.182 -0.204 1.00 82.38 97 ALA A O 1
ATOM 790 N N . GLU A 1 98 ? -2.020 -29.828 -2.099 1.00 72.25 98 GLU A N 1
ATOM 791 C CA . GLU A 1 98 ? -2.808 -31.044 -2.282 1.00 72.25 98 GLU A CA 1
ATOM 792 C C . GLU A 1 98 ? -2.088 -32.228 -1.610 1.00 72.25 98 GLU A C 1
ATOM 794 O O . GLU A 1 98 ? -0.882 -32.423 -1.769 1.00 72.25 98 GLU A O 1
ATOM 799 N N . THR A 1 99 ? -2.822 -32.979 -0.780 1.00 60.00 99 THR A N 1
ATOM 800 C CA . THR A 1 99 ? -2.346 -34.190 -0.080 1.00 60.00 99 THR A CA 1
ATOM 801 C C . THR A 1 99 ? -2.981 -35.425 -0.691 1.00 60.00 99 THR A C 1
ATOM 803 O O . THR A 1 99 ? -4.198 -35.355 -0.979 1.00 60.00 99 THR A O 1
#

Radius of gyration: 19.99 Å; chains: 1; bounding box: 42×47×37 Å

Foldseek 3Di:
DKDWDKDADQAPFRKMKIWIFDKDKDAPVRQVVPPVNVVVNVVCVVVVDDDRIDIDTDTPDMDMDGNPPGHRDDDDDDDQDDPDPPCVRVVNPVVVPDD

InterPro domains:
  IPR012349 FMN-binding split barrel [G3DSA:2.30.110.10] (1-71)

Sequence (99 aa):
PHIGMTFIDFFEHTIGLHVNGKAKIIENDELLADKTQTTVTNDTQEEGVVPERWIFITVEEAYIHCSKHIPHLKKLDKKIHWGTDKETHKGGDFFKAET

Organism: NCBI:txid408172